Protein AF-A0A7J4VPP4-F1 (afdb_monomer_lite)

Sequence (116 aa):
MEVFVLGFPFGVDPPGYPVWKRGSIASEPDLARLTTDYMLVDTASRPGMSGAPVIRRNWSFPQSAEEQSPAAKPSTRFVGIYSGRLKTDTSDEAQIGLVWDASFINEIIAGDTRDR

Radius of gyration: 17.02 Å; chains: 1; bounding box: 48×43×39 Å

Secondary structure (DSSP, 8-state):
-EEEEEE-TT---TT-PPEEEEEEE-S-HHHHHHHTSEEEEE----TT-TT-EEEEEEEE---STT----SPEEEEEEEEEEEEE---SSSS---EEEEEETHHHHHHHHHT----

pLDDT: mean 86.32, std 11.16, range [56.44, 97.56]

Foldseek 3Di:
DKKWFFWDAVDADPVRGTDTWIWAFPDDPVCCCVPVQWTKIQTDDHPGSFFTWMKDWDWAQDPDPVPVDRGTDIDIDTFFGWHAADDDPDPPRRRITIGHGPVVVVVCVVVVDDDD

Structure (mmCIF, N/CA/C/O backbone):
data_AF-A0A7J4VPP4-F1
#
_entry.id   AF-A0A7J4VPP4-F1
#
loop_
_atom_site.group_PDB
_atom_site.id
_atom_site.type_symbol
_atom_site.label_atom_id
_atom_site.label_alt_id
_atom_site.label_comp_id
_atom_site.label_asym_id
_atom_site.label_entity_id
_atom_site.label_seq_id
_atom_site.pdbx_PDB_ins_code
_atom_site.Cartn_x
_atom_site.Cartn_y
_atom_site.Cartn_z
_atom_site.occupancy
_atom_site.B_iso_or_equiv
_atom_site.auth_seq_id
_atom_site.auth_comp_id
_atom_site.auth_asym_id
_atom_site.auth_atom_id
_atom_site.pdbx_PDB_model_num
ATOM 1 N N . MET A 1 1 ? 8.468 -9.047 6.304 1.00 85.75 1 MET A N 1
ATOM 2 C CA . MET A 1 1 ? 8.107 -9.181 4.871 1.00 85.75 1 MET A CA 1
ATOM 3 C C . MET A 1 1 ? 8.200 -7.817 4.204 1.00 85.75 1 MET A C 1
ATOM 5 O O . MET A 1 1 ? 7.553 -6.895 4.682 1.00 85.75 1 MET A O 1
ATOM 9 N N . GLU A 1 2 ? 9.003 -7.670 3.150 1.00 93.94 2 GLU A N 1
ATOM 10 C CA . GLU A 1 2 ? 9.204 -6.387 2.455 1.00 93.94 2 GLU A CA 1
ATOM 11 C C . GLU A 1 2 ? 8.092 -6.090 1.442 1.00 93.94 2 GLU A C 1
ATOM 13 O O . GLU A 1 2 ? 7.621 -6.988 0.739 1.00 93.94 2 GLU A O 1
ATOM 18 N N . VAL A 1 3 ? 7.691 -4.822 1.368 1.00 96.44 3 VAL A N 1
ATOM 19 C CA . VAL A 1 3 ? 6.714 -4.294 0.412 1.00 96.44 3 VAL A CA 1
ATOM 20 C C . VAL A 1 3 ? 7.142 -2.915 -0.093 1.00 96.44 3 VAL A C 1
ATOM 22 O O . VAL A 1 3 ? 7.968 -2.234 0.515 1.00 96.44 3 VAL A O 1
ATOM 25 N N . PHE A 1 4 ? 6.556 -2.489 -1.205 1.00 96.75 4 PHE A N 1
ATOM 26 C CA . PHE A 1 4 ? 6.750 -1.173 -1.798 1.00 96.75 4 PHE A CA 1
ATOM 27 C C . PHE A 1 4 ? 5.395 -0.510 -2.011 1.00 96.75 4 PHE A C 1
ATOM 29 O O . PHE A 1 4 ? 4.512 -1.099 -2.633 1.00 96.75 4 PHE A O 1
ATOM 36 N N . VAL A 1 5 ? 5.246 0.714 -1.513 1.00 96.69 5 VAL A N 1
ATOM 37 C CA . VAL A 1 5 ? 4.090 1.579 -1.766 1.00 96.69 5 VAL A CA 1
ATOM 38 C C . VAL A 1 5 ? 4.446 2.503 -2.927 1.00 96.69 5 VAL A C 1
ATOM 40 O O . VAL A 1 5 ? 5.392 3.285 -2.818 1.00 96.69 5 VAL A O 1
ATOM 43 N N . LEU A 1 6 ? 3.726 2.392 -4.043 1.00 95.88 6 LEU A N 1
ATOM 44 C CA . LEU A 1 6 ? 4.011 3.130 -5.278 1.00 95.88 6 LEU A CA 1
ATOM 45 C C . LEU A 1 6 ? 3.080 4.338 -5.373 1.00 95.88 6 LEU A C 1
ATOM 47 O O . LEU A 1 6 ? 1.998 4.249 -5.944 1.00 95.88 6 LEU A O 1
ATOM 51 N N . GLY A 1 7 ? 3.489 5.457 -4.783 1.00 94.12 7 GLY A N 1
ATOM 52 C CA . GLY A 1 7 ? 2.666 6.666 -4.704 1.00 94.12 7 GLY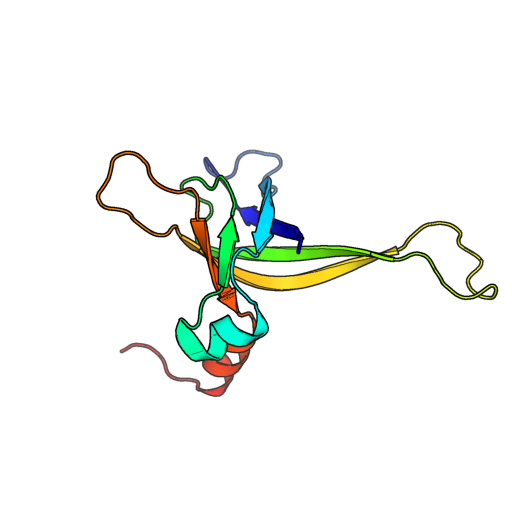 A CA 1
ATOM 53 C C . GLY A 1 7 ? 3.347 7.896 -5.284 1.00 94.12 7 GLY A C 1
ATOM 54 O O . GLY A 1 7 ? 4.472 7.829 -5.771 1.00 94.12 7 GLY A O 1
ATOM 55 N N . PHE A 1 8 ? 2.672 9.036 -5.191 1.00 93.75 8 PHE A N 1
ATOM 56 C CA . PHE A 1 8 ? 3.150 10.316 -5.712 1.00 93.75 8 PHE A CA 1
ATOM 57 C C . PHE A 1 8 ? 3.262 11.320 -4.567 1.00 93.75 8 PHE A C 1
ATOM 59 O O . PHE A 1 8 ? 2.454 12.249 -4.455 1.00 93.75 8 PHE A O 1
ATOM 66 N N . PRO A 1 9 ? 4.229 11.118 -3.653 1.00 86.94 9 PRO A N 1
ATOM 67 C CA . PRO A 1 9 ? 4.468 12.101 -2.621 1.00 86.94 9 PRO A CA 1
ATOM 68 C C . PRO A 1 9 ? 4.908 13.382 -3.335 1.00 86.94 9 PRO A C 1
ATOM 70 O O . PRO A 1 9 ? 5.816 13.342 -4.159 1.00 86.94 9 PRO A O 1
ATOM 73 N N . PHE A 1 10 ? 4.247 14.498 -3.026 1.00 81.94 10 PHE A N 1
ATOM 74 C CA . PHE A 1 10 ? 4.489 15.820 -3.631 1.00 81.94 10 PHE A CA 1
ATOM 75 C C . PHE A 1 10 ? 3.933 16.047 -5.051 1.00 81.94 10 PHE A C 1
ATOM 77 O O . PHE A 1 10 ? 4.160 17.116 -5.606 1.00 81.94 10 PHE A O 1
ATOM 84 N N . GLY A 1 11 ? 3.135 15.123 -5.599 1.00 84.75 11 GLY A N 1
ATOM 85 C CA . GLY A 1 11 ? 2.493 15.291 -6.909 1.00 84.75 11 GLY A CA 1
ATOM 86 C C . GLY A 1 11 ? 3.228 14.587 -8.053 1.00 84.75 11 GLY A C 1
ATOM 87 O O . GLY A 1 11 ? 4.026 13.679 -7.824 1.00 84.75 11 GLY A O 1
ATOM 88 N N . VAL A 1 12 ? 2.896 14.959 -9.293 1.00 81.94 12 VAL A N 1
ATOM 89 C CA . VAL A 1 12 ? 3.343 14.271 -10.516 1.00 81.94 12 VAL A CA 1
ATOM 90 C C . VAL A 1 12 ? 4.054 15.263 -11.437 1.00 81.94 12 VAL A C 1
ATOM 92 O O . VAL A 1 12 ? 3.417 15.894 -12.274 1.00 81.94 12 VAL A O 1
ATOM 95 N N . ASP A 1 13 ? 5.373 15.375 -11.296 1.00 78.19 13 ASP A N 1
ATOM 96 C CA . ASP A 1 13 ? 6.230 16.103 -12.239 1.00 78.19 13 ASP A CA 1
ATOM 97 C C . ASP A 1 13 ? 6.982 15.122 -13.153 1.00 78.19 13 ASP A C 1
ATOM 99 O O . ASP A 1 13 ? 7.203 13.970 -12.758 1.00 78.19 13 ASP A O 1
ATOM 103 N N . PRO A 1 14 ? 7.402 15.531 -14.369 1.00 79.12 14 PRO A N 1
ATOM 104 C CA . PRO A 1 14 ? 8.190 14.68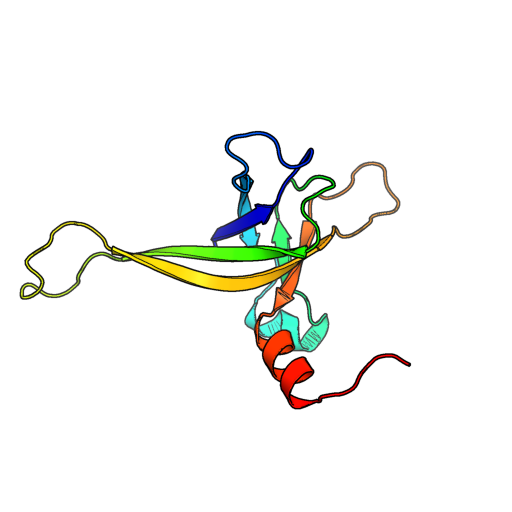8 -15.265 1.00 79.12 14 PRO A CA 1
ATOM 105 C C . PRO A 1 14 ? 9.412 14.081 -14.548 1.00 79.12 14 PRO A C 1
ATOM 107 O O . PRO A 1 14 ? 10.158 14.809 -13.894 1.00 79.12 14 PRO A O 1
ATOM 110 N N . PRO A 1 15 ? 9.651 12.760 -14.651 1.00 77.50 15 PRO A N 1
ATOM 111 C CA . PRO A 1 15 ? 9.109 11.837 -15.652 1.00 77.50 15 PRO A CA 1
ATOM 112 C C . PRO A 1 15 ? 7.730 11.226 -15.327 1.00 77.50 15 PRO A C 1
ATOM 114 O O . PRO A 1 15 ? 7.262 10.376 -16.076 1.00 77.50 15 PRO A O 1
ATOM 117 N N . GLY A 1 16 ? 7.069 11.646 -14.245 1.00 86.44 16 GLY A N 1
ATOM 118 C CA . GLY A 1 16 ? 5.685 11.275 -13.930 1.00 86.44 16 GLY A CA 1
ATOM 119 C C . GLY A 1 16 ? 5.509 9.853 -13.395 1.00 86.44 16 GLY A C 1
ATOM 120 O O . GLY A 1 16 ? 4.411 9.305 -13.450 1.00 86.44 16 GLY A O 1
ATOM 121 N N . TYR A 1 17 ? 6.580 9.241 -12.886 1.00 91.62 17 TYR A N 1
ATOM 122 C CA . TYR A 1 17 ? 6.547 7.896 -12.309 1.00 91.62 17 TYR A CA 1
ATOM 123 C C . TYR A 1 17 ? 6.349 7.933 -10.791 1.00 91.62 17 TYR A C 1
ATOM 125 O O . TYR A 1 17 ? 6.810 8.870 -10.136 1.00 91.62 17 TYR A O 1
ATOM 133 N N . PRO A 1 18 ? 5.700 6.907 -10.211 1.00 92.94 18 PRO A N 1
ATOM 134 C CA . PRO A 1 18 ? 5.514 6.842 -8.772 1.00 92.94 18 PRO A CA 1
ATOM 135 C C . PRO A 1 18 ? 6.858 6.702 -8.057 1.00 92.94 18 PRO A C 1
ATOM 137 O O . PRO A 1 18 ? 7.779 6.033 -8.532 1.00 92.94 18 PRO A O 1
ATOM 140 N N . VAL A 1 19 ? 6.941 7.265 -6.857 1.00 92.38 19 VAL A N 1
ATOM 141 C CA . VAL A 1 19 ? 8.007 6.981 -5.903 1.00 92.38 19 VAL A CA 1
ATOM 142 C C . VAL A 1 19 ? 7.767 5.602 -5.305 1.00 92.38 19 VAL A C 1
ATOM 144 O O . VAL A 1 19 ? 6.703 5.313 -4.756 1.00 92.38 19 VAL A O 1
ATOM 147 N N . TRP A 1 20 ? 8.791 4.757 -5.366 1.00 94.00 20 TRP A N 1
ATOM 148 C CA . TRP A 1 20 ? 8.775 3.429 -4.765 1.00 94.00 20 TRP A CA 1
ATOM 149 C C . TRP A 1 20 ? 9.207 3.539 -3.310 1.00 94.00 20 TRP A C 1
ATOM 151 O O . TRP A 1 20 ? 10.397 3.517 -2.990 1.00 94.00 20 TRP A O 1
ATOM 161 N N . LYS A 1 21 ? 8.241 3.683 -2.406 1.00 93.62 21 LYS A N 1
ATOM 162 C CA . LYS A 1 21 ? 8.535 3.767 -0.980 1.00 93.62 21 LYS A CA 1
ATOM 163 C C . LYS A 1 21 ? 8.624 2.369 -0.380 1.00 93.62 21 LYS A C 1
ATOM 165 O O . LYS A 1 21 ? 7.622 1.666 -0.297 1.00 93.62 21 LYS A O 1
ATOM 170 N N . ARG A 1 22 ? 9.820 1.979 0.066 1.00 95.44 22 ARG A N 1
ATOM 171 C CA . ARG A 1 22 ? 10.033 0.734 0.815 1.00 95.44 22 ARG A CA 1
ATOM 172 C C . ARG A 1 22 ? 9.267 0.762 2.144 1.00 95.44 22 ARG A C 1
ATOM 174 O O . ARG A 1 22 ? 9.213 1.797 2.815 1.00 95.44 22 ARG A O 1
ATOM 181 N N . GLY A 1 23 ? 8.720 -0.381 2.528 1.00 94.75 23 GLY A N 1
ATOM 182 C CA . GLY A 1 23 ? 8.128 -0.627 3.835 1.00 94.75 23 GLY A CA 1
ATOM 183 C C . GLY A 1 23 ? 8.173 -2.105 4.199 1.00 94.75 23 GLY A C 1
ATOM 184 O O . GLY A 1 23 ? 8.591 -2.954 3.404 1.00 94.75 23 GLY A O 1
ATOM 185 N N . SER A 1 24 ? 7.719 -2.422 5.401 1.00 95.56 24 SER A N 1
ATOM 186 C CA . SER A 1 24 ? 7.567 -3.803 5.852 1.00 95.56 24 SER A CA 1
ATOM 187 C C . SER A 1 24 ? 6.208 -4.024 6.481 1.00 95.56 24 SER A C 1
ATOM 189 O O . SER A 1 24 ? 5.739 -3.186 7.243 1.00 95.56 24 SER A O 1
ATOM 191 N N . ILE A 1 25 ? 5.586 -5.166 6.185 1.00 95.12 25 ILE A N 1
ATOM 192 C CA . ILE A 1 25 ? 4.358 -5.556 6.883 1.00 95.12 25 ILE A CA 1
ATOM 193 C C . ILE A 1 25 ? 4.699 -5.753 8.364 1.00 95.12 25 ILE A C 1
ATOM 195 O O . ILE A 1 25 ? 5.612 -6.517 8.685 1.00 95.12 25 ILE A O 1
ATOM 199 N N . ALA A 1 26 ? 4.001 -5.008 9.217 1.00 94.31 26 ALA A N 1
ATOM 200 C CA . ALA A 1 26 ? 4.206 -4.905 10.658 1.00 94.31 26 ALA A CA 1
ATOM 201 C C . ALA A 1 26 ? 3.139 -5.663 11.470 1.00 94.31 26 ALA A C 1
ATOM 203 O O . ALA A 1 26 ? 3.348 -5.927 12.649 1.00 94.31 26 ALA A O 1
ATOM 204 N N . SER A 1 27 ? 2.012 -6.026 10.852 1.00 92.69 27 SER A N 1
ATOM 205 C CA . SER A 1 27 ? 1.016 -6.947 11.416 1.00 92.69 27 SER A CA 1
ATOM 206 C C . SER A 1 27 ? 1.230 -8.377 10.914 1.00 92.69 27 SER A C 1
ATOM 208 O O . SER A 1 27 ? 1.843 -8.580 9.869 1.00 92.69 27 SER A O 1
ATOM 210 N N . GLU A 1 28 ? 0.653 -9.362 11.601 1.00 92.81 28 GLU A N 1
ATOM 211 C CA . GLU A 1 28 ? 0.538 -10.730 11.081 1.00 92.81 28 GLU A CA 1
ATOM 212 C C . GLU A 1 28 ? -0.455 -10.753 9.895 1.00 92.81 28 GLU A C 1
ATOM 214 O O . GLU A 1 28 ? -1.643 -10.491 10.115 1.00 92.81 28 GLU A O 1
ATOM 219 N N . PRO A 1 29 ? -0.017 -11.000 8.640 1.00 84.06 29 PRO A N 1
ATOM 220 C CA . PRO A 1 29 ? -0.887 -10.893 7.465 1.00 84.06 29 PRO A CA 1
ATOM 221 C C . PRO A 1 29 ? -2.090 -11.836 7.509 1.00 84.06 29 PRO A C 1
ATOM 223 O O . PRO A 1 29 ? -3.187 -11.437 7.120 1.00 84.06 29 PRO A O 1
ATOM 226 N N . ASP A 1 30 ? -1.899 -13.051 8.028 1.00 84.69 30 ASP A N 1
ATOM 227 C CA . ASP A 1 30 ? -2.946 -14.076 8.066 1.00 84.69 30 ASP A CA 1
ATOM 228 C C . ASP A 1 30 ? -4.057 -13.731 9.076 1.00 84.69 30 ASP A C 1
ATOM 230 O O . ASP A 1 30 ? -5.190 -14.196 8.951 1.00 84.69 30 ASP A O 1
ATOM 234 N N . LEU A 1 31 ? -3.759 -12.868 10.056 1.00 88.12 31 LEU A N 1
ATOM 235 C CA . LEU A 1 31 ? -4.715 -12.406 11.066 1.00 88.12 31 LEU A CA 1
ATOM 236 C C . LEU A 1 31 ? -5.352 -11.054 10.735 1.00 88.12 31 LEU A C 1
ATOM 238 O O . LEU A 1 31 ? -6.406 -10.732 11.286 1.00 88.12 31 LEU A O 1
ATOM 242 N N . ALA A 1 32 ? -4.752 -10.258 9.846 1.00 85.81 32 ALA A N 1
ATOM 243 C CA . ALA A 1 32 ? -5.246 -8.921 9.514 1.00 85.81 32 ALA A CA 1
ATOM 244 C C . ALA A 1 32 ? -6.704 -8.957 9.021 1.00 85.81 32 ALA A C 1
ATOM 246 O O . ALA A 1 32 ? -7.542 -8.201 9.505 1.00 85.81 32 ALA A O 1
ATOM 247 N N . ARG A 1 33 ? -7.038 -9.918 8.150 1.00 82.44 33 ARG A N 1
ATOM 248 C CA . ARG A 1 33 ? -8.406 -10.131 7.637 1.00 82.44 33 ARG A CA 1
ATOM 249 C C . ARG A 1 33 ? -9.410 -10.668 8.658 1.00 82.44 33 ARG A C 1
ATOM 251 O O . ARG A 1 33 ? -10.600 -10.686 8.385 1.00 82.44 33 ARG A O 1
ATOM 258 N N . LEU A 1 34 ? -8.940 -11.164 9.799 1.00 86.06 34 LEU A N 1
ATOM 259 C CA . LEU A 1 34 ? -9.800 -11.692 10.861 1.00 86.06 34 LEU A CA 1
ATOM 260 C C . LEU A 1 34 ? -10.062 -10.661 11.961 1.00 86.06 34 LEU A C 1
ATOM 262 O O . LEU A 1 34 ? -10.829 -10.936 12.881 1.00 86.06 34 LEU A O 1
ATOM 266 N N . THR A 1 35 ? -9.383 -9.513 11.915 1.00 87.75 35 THR A N 1
ATOM 267 C CA . THR A 1 35 ? -9.344 -8.567 13.033 1.00 87.75 35 THR A CA 1
ATOM 268 C C . THR A 1 35 ? -9.684 -7.151 12.600 1.00 87.75 35 THR A C 1
ATOM 270 O O . THR A 1 35 ? -10.695 -6.609 13.034 1.00 87.75 35 THR A O 1
ATOM 273 N N . THR A 1 36 ? -8.841 -6.542 11.769 1.00 87.19 36 THR A N 1
ATOM 274 C CA . THR A 1 36 ? -8.928 -5.122 11.411 1.00 87.19 36 THR A CA 1
ATOM 275 C C . THR A 1 36 ? -9.247 -4.882 9.945 1.00 87.19 36 THR A C 1
ATOM 277 O O . THR A 1 36 ? -9.445 -3.733 9.569 1.00 87.19 36 THR A O 1
ATOM 280 N N . ASP A 1 37 ? -9.241 -5.925 9.112 1.00 90.81 37 ASP A N 1
ATOM 281 C CA . ASP A 1 37 ? -9.395 -5.888 7.649 1.00 90.81 37 ASP A CA 1
ATOM 282 C C . ASP A 1 37 ? -8.259 -5.180 6.888 1.00 90.81 37 ASP A C 1
ATOM 284 O O . ASP A 1 37 ? -8.092 -5.353 5.683 1.00 90.81 37 ASP A O 1
ATOM 288 N N . TYR A 1 38 ? -7.390 -4.445 7.575 1.00 93.56 38 TYR A N 1
ATOM 289 C CA . TYR A 1 38 ? -6.176 -3.868 7.006 1.00 93.56 38 TYR A CA 1
ATOM 290 C C . TYR A 1 38 ? -4.918 -4.441 7.654 1.00 93.56 38 TYR A C 1
ATOM 292 O O . TYR A 1 38 ? -4.869 -4.734 8.848 1.00 93.56 38 TYR A O 1
ATOM 300 N N . MET A 1 39 ? -3.861 -4.536 6.855 1.00 95.19 39 MET A N 1
ATOM 301 C CA . MET A 1 39 ? -2.505 -4.795 7.316 1.00 95.19 39 MET A CA 1
ATOM 302 C C . MET A 1 39 ? -1.848 -3.497 7.782 1.00 95.19 39 MET A C 1
ATOM 304 O O . MET A 1 39 ? -1.989 -2.445 7.150 1.00 95.19 39 MET A O 1
ATOM 308 N N . LEU A 1 40 ? -1.063 -3.593 8.851 1.00 94.81 40 LEU A N 1
ATOM 309 C CA . LEU A 1 40 ? -0.165 -2.526 9.276 1.00 94.81 40 LEU A CA 1
ATOM 310 C C . LEU A 1 40 ? 1.140 -2.627 8.487 1.00 94.81 40 LEU A C 1
ATOM 312 O O . LEU A 1 40 ? 1.704 -3.714 8.348 1.00 94.81 40 LEU A O 1
ATOM 316 N N . VAL A 1 41 ? 1.641 -1.501 7.989 1.00 95.69 41 VAL A N 1
ATOM 317 C CA . VAL A 1 41 ? 2.924 -1.421 7.280 1.00 95.69 41 VAL A CA 1
ATOM 318 C C . VAL A 1 41 ? 3.786 -0.345 7.913 1.00 95.69 41 VAL A C 1
ATOM 320 O O . VAL A 1 41 ? 3.415 0.821 7.917 1.00 95.69 41 VAL A O 1
ATOM 323 N N . ASP A 1 42 ? 4.964 -0.718 8.393 1.00 94.50 42 ASP A N 1
ATOM 324 C CA . ASP A 1 42 ? 5.973 0.244 8.824 1.00 94.50 42 ASP A CA 1
ATOM 325 C C . ASP A 1 42 ? 6.589 0.915 7.589 1.00 94.50 42 ASP A C 1
ATOM 327 O O . ASP A 1 42 ? 7.257 0.269 6.768 1.00 94.50 42 ASP A O 1
ATOM 331 N N . THR A 1 43 ? 6.277 2.199 7.393 1.00 92.00 43 THR A N 1
ATOM 332 C CA . THR A 1 43 ? 6.826 3.000 6.300 1.00 92.00 43 THR A CA 1
ATOM 333 C C . THR A 1 43 ? 6.654 4.499 6.532 1.00 92.00 43 THR A C 1
ATOM 335 O O . THR A 1 43 ? 5.592 5.006 6.895 1.00 92.00 43 THR A O 1
ATOM 338 N N . ALA A 1 44 ? 7.698 5.252 6.190 1.00 87.88 44 ALA A N 1
ATOM 339 C CA . ALA A 1 44 ? 7.686 6.709 6.195 1.00 87.88 44 ALA A CA 1
ATOM 340 C C . ALA A 1 44 ? 6.896 7.281 5.001 1.00 87.88 44 ALA A C 1
ATOM 342 O O . ALA A 1 44 ? 7.486 7.743 4.014 1.00 87.88 44 ALA A O 1
ATOM 343 N N . SER A 1 45 ? 5.566 7.244 5.070 1.00 83.00 45 SER A N 1
ATOM 344 C CA . SER A 1 45 ? 4.688 7.801 4.036 1.00 83.00 45 SER A CA 1
ATOM 345 C C . SER A 1 45 ? 4.520 9.323 4.148 1.00 83.00 45 SER A C 1
ATOM 347 O O . SER A 1 45 ? 4.917 9.966 5.125 1.00 83.00 45 SER A O 1
ATOM 349 N N . ARG A 1 46 ? 3.956 9.925 3.099 1.00 86.56 46 ARG A N 1
ATOM 350 C CA . ARG A 1 46 ? 3.677 11.363 2.987 1.00 86.56 46 ARG A CA 1
ATOM 351 C C . ARG A 1 46 ? 2.294 11.571 2.350 1.00 86.56 46 ARG A C 1
ATOM 353 O O . ARG A 1 46 ? 1.771 10.638 1.736 1.00 86.56 46 ARG A O 1
ATOM 360 N N . PRO A 1 47 ? 1.682 12.761 2.483 1.00 87.88 47 PRO A N 1
ATOM 361 C CA . PRO A 1 47 ? 0.523 13.124 1.667 1.00 87.88 47 PRO A CA 1
ATOM 362 C C . PRO A 1 47 ? 0.800 12.874 0.175 1.00 87.88 47 PRO A C 1
ATOM 364 O O . PRO A 1 47 ? 1.923 13.079 -0.282 1.00 87.88 47 PRO A O 1
ATOM 367 N N . GLY A 1 48 ? -0.202 12.384 -0.559 1.00 88.62 48 GLY A N 1
ATOM 368 C CA . GLY A 1 48 ? -0.045 11.917 -1.949 1.00 88.62 48 GLY A CA 1
ATOM 369 C C . GLY A 1 48 ? 0.266 10.419 -2.098 1.00 88.62 48 GLY A C 1
ATOM 370 O O . GLY A 1 48 ? 0.300 9.905 -3.211 1.00 88.62 48 GLY A O 1
ATOM 371 N N . MET A 1 49 ? 0.446 9.692 -0.988 1.00 92.75 49 MET A N 1
ATOM 372 C CA . MET A 1 49 ? 0.597 8.227 -1.003 1.00 92.75 49 MET A CA 1
ATOM 373 C C . MET A 1 49 ? -0.732 7.468 -0.844 1.00 92.75 49 MET A C 1
ATOM 375 O O . MET A 1 49 ? -0.757 6.259 -1.044 1.00 92.75 49 MET A O 1
ATOM 379 N N . SER A 1 50 ? -1.826 8.130 -0.450 1.00 93.25 50 SER A N 1
ATOM 380 C CA . SER A 1 50 ? -3.135 7.469 -0.301 1.00 93.25 50 SER A CA 1
ATOM 381 C C . SER A 1 50 ? -3.688 7.024 -1.658 1.00 93.25 50 SER A C 1
ATOM 383 O O . SER A 1 50 ? -3.563 7.756 -2.636 1.00 93.25 50 SER A O 1
ATOM 385 N N . GLY A 1 51 ? -4.271 5.827 -1.715 1.00 94.56 51 GLY A N 1
ATOM 386 C CA . GLY A 1 51 ? -4.723 5.171 -2.945 1.00 94.56 51 GLY A CA 1
ATOM 387 C C . GLY A 1 51 ? -3.614 4.446 -3.716 1.00 94.56 51 GLY A C 1
ATOM 388 O O . GLY A 1 51 ? -3.890 3.818 -4.735 1.00 94.56 51 GLY A O 1
ATOM 389 N N . ALA A 1 52 ? -2.364 4.506 -3.248 1.00 96.44 52 ALA A N 1
ATOM 390 C CA . ALA A 1 52 ? -1.241 3.879 -3.929 1.00 96.44 52 ALA A CA 1
ATOM 391 C C . ALA A 1 52 ? -1.312 2.341 -3.873 1.00 96.44 52 ALA A C 1
ATOM 393 O O . ALA A 1 52 ? -1.590 1.777 -2.806 1.00 96.44 52 ALA A O 1
ATOM 394 N N . PRO A 1 53 ? -0.983 1.639 -4.973 1.00 97.25 53 PRO A N 1
ATOM 395 C CA . PRO A 1 53 ? -0.817 0.197 -4.940 1.00 97.25 53 PRO A CA 1
ATOM 396 C C . PRO A 1 53 ? 0.394 -0.193 -4.090 1.00 97.25 53 PRO A C 1
ATOM 398 O O . PRO A 1 53 ? 1.468 0.416 -4.155 1.00 97.25 53 PRO A O 1
ATOM 401 N N . VAL A 1 54 ? 0.216 -1.260 -3.317 1.00 97.56 54 VAL A N 1
ATOM 402 C CA . VAL A 1 54 ? 1.265 -1.898 -2.530 1.00 97.56 54 VAL A CA 1
ATOM 403 C C . VAL A 1 54 ? 1.640 -3.205 -3.201 1.00 97.56 54 VAL A C 1
ATOM 405 O O . VAL A 1 54 ? 0.790 -4.061 -3.451 1.00 97.56 54 VAL A O 1
ATOM 408 N N . ILE A 1 55 ? 2.925 -3.365 -3.495 1.00 97.25 55 ILE A N 1
ATOM 409 C CA . ILE A 1 55 ? 3.456 -4.568 -4.130 1.00 97.25 55 ILE A CA 1
ATOM 410 C C . ILE A 1 55 ? 4.517 -5.216 -3.255 1.00 97.25 55 ILE A C 1
ATOM 412 O O . ILE A 1 55 ? 5.272 -4.550 -2.551 1.00 97.25 55 ILE A O 1
ATOM 416 N N . ARG A 1 56 ? 4.631 -6.533 -3.358 1.00 95.44 56 ARG A N 1
ATOM 417 C CA . ARG A 1 56 ? 5.784 -7.285 -2.878 1.00 95.44 56 ARG A CA 1
ATOM 418 C C . ARG A 1 56 ? 6.626 -7.672 -4.079 1.00 95.44 56 ARG A C 1
ATOM 420 O O . ARG A 1 56 ? 6.102 -8.265 -5.020 1.00 95.44 56 ARG A O 1
ATOM 427 N N . ARG A 1 57 ? 7.913 -7.337 -4.052 1.00 91.81 57 ARG A N 1
ATOM 428 C CA . ARG A 1 57 ? 8.855 -7.693 -5.113 1.00 91.81 57 ARG A CA 1
ATOM 429 C C . ARG A 1 57 ? 9.928 -8.601 -4.539 1.00 91.81 57 ARG A C 1
ATOM 431 O O . ARG A 1 57 ? 10.703 -8.170 -3.694 1.00 91.81 57 ARG A O 1
ATOM 438 N N . ASN A 1 58 ? 9.962 -9.838 -5.017 1.00 87.81 58 ASN A N 1
ATOM 439 C CA . ASN A 1 58 ? 10.931 -10.842 -4.607 1.00 87.81 58 ASN A CA 1
ATOM 440 C C . ASN A 1 58 ? 11.822 -11.206 -5.792 1.00 87.81 58 ASN A C 1
ATOM 442 O O . ASN A 1 58 ? 11.416 -11.112 -6.950 1.00 87.81 58 ASN A O 1
ATOM 446 N N . TRP A 1 59 ? 13.036 -11.646 -5.490 1.00 83.00 59 TRP A N 1
ATOM 447 C CA . TRP A 1 59 ? 13.993 -12.106 -6.481 1.00 83.00 59 TRP A CA 1
ATOM 448 C C . TRP A 1 59 ? 14.195 -13.606 -6.279 1.00 83.00 59 TRP A C 1
ATOM 450 O O . TRP A 1 59 ? 14.613 -14.030 -5.203 1.00 83.00 59 TRP A O 1
ATOM 460 N N . SER A 1 60 ? 13.825 -14.411 -7.273 1.00 76.38 60 SER A N 1
ATOM 461 C CA . SER A 1 60 ? 13.926 -15.870 -7.197 1.00 76.38 60 SER A CA 1
ATOM 462 C C . SER A 1 60 ? 15.065 -16.350 -8.080 1.00 76.38 60 SER A C 1
ATOM 464 O O . SER A 1 60 ? 15.140 -15.988 -9.255 1.00 76.38 60 SER A O 1
ATOM 466 N N . PHE A 1 61 ? 15.945 -17.168 -7.512 1.00 73.00 61 PHE A N 1
ATOM 467 C CA . PHE A 1 61 ? 16.958 -17.883 -8.276 1.00 73.00 61 PHE A CA 1
ATOM 468 C C . PHE A 1 61 ? 16.330 -19.162 -8.844 1.00 73.00 61 PHE A C 1
ATOM 470 O O . PHE A 1 61 ? 15.591 -19.830 -8.112 1.00 73.00 61 PHE A O 1
ATOM 477 N N . PRO A 1 62 ? 16.579 -19.494 -10.119 1.00 70.94 62 PRO A N 1
ATOM 478 C CA . PRO A 1 62 ? 16.137 -20.766 -10.673 1.00 70.94 62 PRO A CA 1
ATOM 479 C C . PRO A 1 62 ? 16.749 -21.918 -9.866 1.00 70.94 62 PRO A C 1
ATOM 481 O O . PRO A 1 62 ? 17.937 -21.902 -9.547 1.00 70.94 62 PRO A O 1
ATOM 484 N N . GLN A 1 63 ? 15.918 -22.890 -9.476 1.00 65.50 63 GLN A N 1
ATOM 485 C CA . GLN A 1 63 ? 16.346 -24.064 -8.698 1.00 65.50 63 GLN A CA 1
ATOM 486 C C . GLN A 1 63 ? 16.724 -25.259 -9.583 1.00 65.50 63 GLN A C 1
ATOM 488 O O . GLN A 1 63 ? 17.228 -26.257 -9.073 1.00 65.50 63 GLN A O 1
ATOM 493 N N . SER A 1 64 ? 16.482 -25.182 -10.895 1.00 65.19 64 SER A N 1
ATOM 494 C CA . SER A 1 64 ? 16.729 -26.283 -11.826 1.00 65.19 64 SER A CA 1
ATOM 495 C C . SER A 1 64 ? 17.939 -26.006 -12.721 1.00 65.19 64 SER A C 1
ATOM 497 O O . SER A 1 64 ? 18.138 -24.889 -13.188 1.00 65.19 64 SER A O 1
ATOM 499 N N . ALA A 1 65 ? 18.735 -27.045 -12.991 1.00 61.41 65 ALA A N 1
ATOM 500 C CA . ALA A 1 65 ? 19.852 -26.988 -13.941 1.00 61.41 65 ALA A CA 1
ATOM 501 C C . ALA A 1 65 ? 19.393 -26.843 -15.410 1.00 61.41 65 ALA A C 1
ATOM 503 O O . ALA A 1 65 ? 20.212 -26.594 -16.291 1.00 61.41 65 ALA A O 1
ATOM 504 N N . GLU A 1 66 ? 18.094 -27.012 -15.674 1.00 62.25 66 GLU A N 1
ATOM 505 C CA . GLU A 1 66 ? 17.478 -26.918 -17.003 1.00 62.25 66 GLU A CA 1
ATOM 506 C C . GLU A 1 66 ? 17.166 -25.458 -17.393 1.00 62.25 66 GLU A C 1
ATOM 508 O O . GLU A 1 66 ? 17.146 -25.101 -18.572 1.00 62.25 66 GLU A O 1
ATOM 513 N N . GLU A 1 67 ? 17.022 -24.570 -16.404 1.00 60.50 67 GLU A N 1
ATOM 514 C CA . GLU A 1 67 ? 16.908 -23.126 -16.601 1.00 60.50 67 GLU A CA 1
ATOM 515 C C . GLU A 1 67 ? 18.308 -22.505 -16.755 1.00 60.50 67 GLU A C 1
ATOM 517 O O . GLU A 1 67 ? 18.948 -22.088 -15.794 1.00 60.50 67 GLU A O 1
ATOM 522 N N . GLN A 1 68 ? 18.787 -22.414 -17.999 1.00 56.44 68 GLN A N 1
ATOM 523 C CA . GLN A 1 68 ? 20.129 -21.931 -18.381 1.00 56.44 68 GLN A CA 1
ATOM 524 C C . GLN A 1 68 ? 20.445 -20.460 -18.027 1.00 56.44 68 GLN A C 1
ATOM 526 O O . GLN A 1 68 ? 21.478 -19.935 -18.443 1.00 56.44 68 GLN A O 1
ATOM 531 N N . SER A 1 69 ? 19.582 -19.761 -17.286 1.00 62.97 69 SER A N 1
ATOM 532 C CA . SER A 1 69 ? 19.804 -18.360 -16.936 1.00 62.97 69 SER A CA 1
ATOM 533 C C . SER A 1 69 ? 20.213 -18.223 -15.468 1.00 62.97 69 SER A C 1
ATOM 535 O O . SER A 1 69 ? 19.368 -18.370 -14.591 1.00 62.97 69 SER A O 1
ATOM 537 N N . PRO A 1 70 ? 21.474 -17.867 -15.157 1.00 60.38 70 PRO A N 1
ATOM 538 C CA . PRO A 1 70 ? 21.898 -17.576 -13.784 1.00 60.38 70 PRO A CA 1
ATOM 539 C C . PRO A 1 70 ? 21.293 -16.266 -13.242 1.00 60.38 70 PRO A C 1
ATOM 541 O O . PRO A 1 70 ? 21.513 -15.902 -12.086 1.00 60.38 70 PRO A O 1
ATOM 544 N N . ALA A 1 71 ? 20.551 -15.526 -14.073 1.00 71.50 71 ALA A N 1
ATOM 545 C CA . ALA A 1 71 ? 19.903 -14.288 -13.688 1.00 71.50 71 ALA A CA 1
ATOM 546 C C . ALA A 1 71 ? 18.644 -14.585 -12.874 1.00 71.50 71 ALA A C 1
ATOM 548 O O . ALA A 1 71 ? 17.687 -15.195 -13.352 1.00 71.50 71 ALA A O 1
ATOM 549 N N . ALA A 1 72 ? 18.627 -14.106 -11.639 1.00 74.88 72 ALA A N 1
ATOM 550 C CA . ALA A 1 72 ? 17.446 -14.237 -10.819 1.00 74.88 72 ALA A CA 1
ATOM 551 C C . ALA A 1 72 ? 16.276 -13.419 -11.385 1.00 74.88 72 ALA A C 1
ATOM 553 O O . ALA A 1 72 ? 16.438 -12.314 -11.912 1.00 74.88 72 ALA A O 1
ATOM 554 N N . LYS A 1 73 ? 15.086 -14.011 -11.309 1.00 80.94 73 LYS A N 1
ATOM 555 C CA . LYS A 1 73 ? 13.873 -13.511 -11.944 1.00 80.94 73 LYS A CA 1
ATOM 556 C C . LYS A 1 73 ? 13.063 -12.704 -10.927 1.00 80.94 73 LYS A C 1
ATOM 558 O O . LYS A 1 73 ? 12.731 -13.242 -9.864 1.00 80.94 73 LYS A O 1
ATOM 563 N N . PRO A 1 74 ? 12.712 -11.438 -11.218 1.00 83.44 74 PRO A N 1
ATOM 564 C CA . PRO A 1 74 ? 11.793 -10.703 -10.366 1.00 83.44 74 PRO A CA 1
ATOM 565 C C . PRO A 1 74 ? 10.409 -11.346 -10.416 1.00 83.44 74 PRO A C 1
ATOM 567 O O . PRO A 1 74 ? 9.849 -11.555 -11.491 1.00 83.44 74 PRO A O 1
ATOM 570 N N . SER A 1 75 ? 9.832 -11.589 -9.246 1.00 89.94 75 SER A N 1
ATOM 571 C CA . SER A 1 75 ? 8.404 -11.832 -9.082 1.00 89.94 75 SER A CA 1
ATOM 572 C C . SER A 1 75 ? 7.790 -10.643 -8.354 1.00 89.94 75 SER A C 1
ATOM 574 O O . SER A 1 75 ? 8.286 -10.200 -7.316 1.00 89.94 75 SER A O 1
ATOM 576 N N . THR A 1 76 ? 6.716 -10.102 -8.919 1.00 93.38 76 THR A N 1
ATOM 577 C CA . THR A 1 76 ? 5.961 -9.003 -8.318 1.00 93.38 76 THR A CA 1
ATOM 578 C C . THR A 1 76 ? 4.563 -9.501 -7.998 1.00 93.38 76 THR A C 1
ATOM 580 O O . THR A 1 76 ? 3.888 -10.053 -8.863 1.00 93.38 76 THR A O 1
ATOM 583 N N . ARG A 1 77 ? 4.125 -9.295 -6.758 1.00 94.62 77 ARG A N 1
ATOM 584 C CA . ARG A 1 77 ? 2.777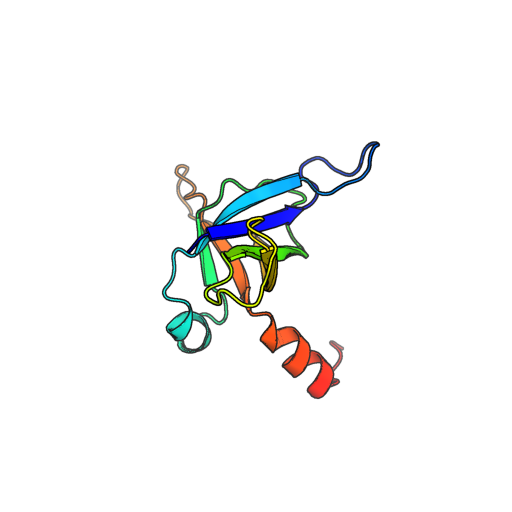 -9.616 -6.291 1.00 94.62 77 ARG A CA 1
ATOM 585 C C . ARG A 1 77 ? 2.078 -8.343 -5.846 1.00 94.62 77 ARG A C 1
ATOM 587 O O . ARG A 1 77 ? 2.645 -7.588 -5.060 1.00 94.62 77 ARG A O 1
ATOM 594 N N . PHE A 1 78 ? 0.852 -8.132 -6.308 1.00 95.94 78 PHE A N 1
ATOM 595 C CA . PHE A 1 78 ? -0.017 -7.093 -5.767 1.00 95.94 78 PHE A CA 1
ATOM 596 C C . PHE A 1 78 ? -0.527 -7.521 -4.386 1.00 95.94 78 PHE A C 1
ATOM 598 O O . PHE A 1 78 ? -1.011 -8.640 -4.229 1.00 95.94 78 PHE A O 1
ATOM 605 N N . VAL A 1 79 ? -0.333 -6.665 -3.385 1.00 95.62 79 VAL A N 1
ATOM 606 C CA . VAL A 1 79 ? -0.667 -6.941 -1.979 1.00 95.62 79 VAL A CA 1
ATOM 607 C C . VAL A 1 79 ? -1.957 -6.235 -1.586 1.00 95.62 79 VAL A C 1
ATOM 609 O O . VAL A 1 79 ? -2.766 -6.813 -0.872 1.00 95.62 79 VAL A O 1
ATOM 612 N N . GLY A 1 80 ? -2.158 -5.000 -2.045 1.00 95.88 80 GLY A N 1
ATOM 613 C CA . GLY A 1 80 ? -3.296 -4.211 -1.599 1.00 95.88 80 GLY A CA 1
ATOM 614 C C . GLY A 1 80 ? -3.193 -2.729 -1.920 1.00 95.88 80 GLY A C 1
ATOM 615 O O . GLY A 1 80 ? -2.325 -2.304 -2.686 1.00 95.88 80 GLY A O 1
ATOM 616 N N . ILE A 1 81 ? -4.072 -1.941 -1.305 1.00 97.31 81 ILE A N 1
ATOM 617 C CA . ILE A 1 81 ? -4.146 -0.487 -1.476 1.00 97.31 81 ILE A CA 1
ATOM 618 C C . ILE A 1 81 ? -3.779 0.214 -0.171 1.00 97.31 81 ILE A C 1
ATOM 620 O O . ILE A 1 81 ? -4.374 -0.032 0.878 1.00 97.31 81 ILE A O 1
ATOM 624 N N . TYR A 1 82 ? -2.806 1.118 -0.238 1.00 96.75 82 TYR A N 1
ATOM 625 C CA . TYR A 1 82 ? -2.435 1.977 0.880 1.00 96.75 82 TYR A CA 1
ATOM 626 C C . TYR A 1 82 ? -3.484 3.079 1.077 1.00 96.75 82 TYR A C 1
ATOM 628 O O . TYR A 1 82 ? -3.799 3.796 0.130 1.00 96.75 82 TYR A O 1
ATOM 636 N N . SER A 1 83 ? -3.989 3.270 2.299 1.00 93.81 83 SER A N 1
ATOM 637 C CA . SER A 1 83 ? -5.091 4.215 2.570 1.00 93.81 83 SER A CA 1
ATOM 638 C C . SER A 1 83 ? -4.750 5.350 3.539 1.00 93.81 83 SER A C 1
ATOM 640 O O . SER A 1 83 ? -5.549 6.271 3.710 1.00 93.81 83 SER A O 1
ATOM 642 N N . GLY A 1 84 ? -3.594 5.320 4.197 1.00 90.94 84 GLY A N 1
ATOM 643 C CA . GLY A 1 84 ? -3.257 6.331 5.197 1.00 90.94 84 GLY A CA 1
ATOM 644 C C . GLY A 1 84 ? -2.373 5.793 6.305 1.00 90.94 84 GLY A C 1
ATOM 645 O O . GLY A 1 84 ? -1.755 4.746 6.151 1.00 90.94 84 GLY A O 1
ATOM 646 N N . ARG A 1 85 ? -2.286 6.547 7.402 1.00 87.44 85 ARG A N 1
ATOM 647 C CA . ARG A 1 85 ? -1.518 6.188 8.597 1.00 87.44 85 ARG A CA 1
ATOM 648 C C . ARG A 1 85 ? -2.440 6.071 9.795 1.00 87.44 85 ARG A C 1
ATOM 650 O O . ARG A 1 85 ? -3.450 6.774 9.854 1.00 87.44 85 ARG A O 1
ATOM 657 N N . LEU A 1 86 ? -2.052 5.230 10.742 1.00 85.44 86 LEU A N 1
ATOM 658 C CA . LEU A 1 86 ? -2.649 5.222 12.064 1.00 85.44 86 LEU A CA 1
ATOM 659 C C . LEU A 1 86 ? -2.405 6.595 12.704 1.00 85.44 86 LEU A C 1
ATOM 661 O O . LEU A 1 86 ? -1.263 7.040 12.801 1.00 85.44 86 LEU A O 1
ATOM 665 N N . LYS A 1 87 ? -3.478 7.293 13.080 1.00 74.62 87 LYS A N 1
ATOM 666 C CA . LYS A 1 87 ? -3.366 8.547 13.828 1.00 74.62 87 LYS A CA 1
ATOM 667 C C . LYS A 1 87 ? -3.186 8.211 15.303 1.00 74.62 87 LYS A C 1
ATOM 669 O O . LYS A 1 87 ? -3.961 7.427 15.844 1.00 74.62 87 LYS A O 1
ATOM 674 N N . THR A 1 88 ? -2.190 8.811 15.935 1.00 67.81 88 THR A N 1
ATOM 675 C CA . THR A 1 88 ? -2.014 8.792 17.390 1.00 67.81 88 THR A CA 1
ATOM 676 C C . THR A 1 88 ? -2.189 10.214 17.907 1.00 67.81 88 THR A C 1
ATOM 678 O O . THR A 1 88 ? -1.688 11.145 17.285 1.00 67.81 88 THR A O 1
ATOM 681 N N . ASP A 1 89 ? -2.867 10.396 19.040 1.00 64.56 89 ASP A N 1
ATOM 682 C CA . ASP A 1 89 ? -3.149 11.727 19.612 1.00 64.56 89 ASP A CA 1
ATOM 683 C C . ASP A 1 89 ? -1.909 12.426 20.215 1.00 64.56 89 ASP A C 1
ATOM 685 O O . ASP A 1 89 ? -1.990 13.542 20.726 1.00 64.56 89 ASP A O 1
ATOM 689 N N . THR A 1 90 ? -0.744 11.780 20.161 1.00 62.16 90 THR A N 1
ATOM 690 C CA . THR A 1 90 ? 0.540 12.284 20.658 1.00 62.16 90 THR A CA 1
ATOM 691 C C . THR A 1 90 ? 1.450 12.739 19.520 1.00 62.16 90 THR A C 1
ATOM 693 O O . THR A 1 90 ? 1.444 12.152 18.442 1.00 62.16 90 THR A O 1
ATOM 696 N N . SER A 1 91 ? 2.292 13.745 19.790 1.00 59.56 91 SER A N 1
ATOM 697 C CA . SER A 1 91 ? 3.268 14.320 18.845 1.00 59.56 91 SER A CA 1
ATOM 698 C C . SER A 1 91 ? 4.272 13.315 18.265 1.00 59.56 91 SER A C 1
ATOM 700 O O . SER A 1 91 ? 4.874 13.587 17.228 1.00 59.56 91 SER A O 1
ATOM 702 N N . ASP A 1 92 ? 4.430 12.159 18.911 1.00 59.38 92 ASP A N 1
ATOM 703 C CA . ASP A 1 92 ? 5.191 11.020 18.404 1.00 59.38 92 ASP A CA 1
AT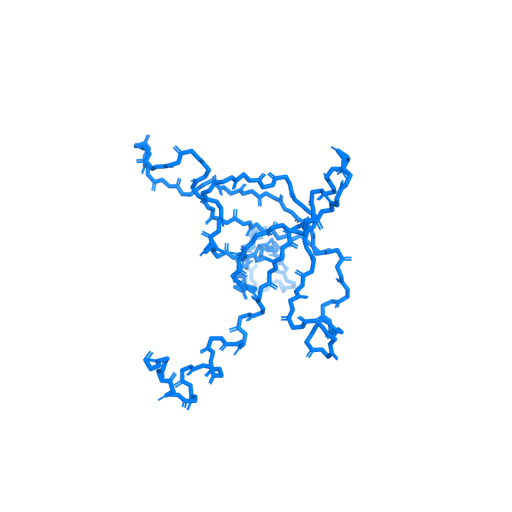OM 704 C C . ASP A 1 92 ? 4.292 10.150 17.516 1.00 59.38 92 ASP A C 1
ATOM 706 O O . ASP A 1 92 ? 3.879 9.051 17.889 1.00 59.38 92 ASP A O 1
ATOM 710 N N . GLU A 1 93 ? 3.949 10.671 16.336 1.00 64.62 93 GLU A N 1
ATOM 711 C CA . GLU A 1 93 ? 3.197 9.916 15.335 1.00 64.62 93 GLU A CA 1
ATOM 712 C C . GLU A 1 93 ? 4.027 8.719 14.853 1.00 64.62 93 GLU A C 1
ATOM 714 O O . GLU A 1 93 ? 4.987 8.860 14.084 1.00 64.62 93 GLU A O 1
ATOM 719 N N . ALA A 1 94 ? 3.644 7.516 15.282 1.00 67.75 94 ALA A N 1
ATOM 720 C CA . ALA A 1 94 ? 4.217 6.291 14.748 1.00 67.75 94 ALA A CA 1
ATOM 721 C C . ALA A 1 94 ? 3.953 6.226 13.232 1.00 67.75 94 ALA A C 1
ATOM 723 O O . ALA A 1 94 ? 2.823 6.393 12.769 1.00 67.75 94 ALA A O 1
ATOM 724 N N . GLN A 1 95 ? 4.994 5.975 12.431 1.00 83.81 95 GLN A N 1
ATOM 725 C CA . GLN A 1 95 ? 4.897 5.929 10.964 1.00 83.81 95 GLN A CA 1
ATOM 726 C C . GLN A 1 95 ? 4.331 4.589 10.471 1.00 83.81 95 GLN A C 1
ATOM 728 O O . GLN A 1 95 ? 4.926 3.895 9.650 1.00 83.81 95 GLN A O 1
ATOM 733 N N . ILE A 1 96 ? 3.154 4.233 10.985 1.00 92.25 96 ILE A N 1
ATOM 734 C CA . ILE A 1 96 ? 2.458 2.992 10.661 1.00 92.25 96 ILE A CA 1
ATOM 735 C C . ILE A 1 96 ? 1.365 3.282 9.639 1.00 92.25 96 ILE A C 1
ATOM 737 O O . ILE A 1 96 ? 0.390 3.984 9.906 1.00 92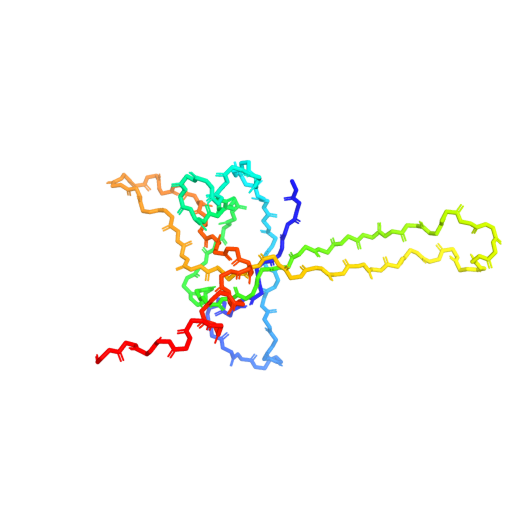.25 96 ILE A O 1
ATOM 741 N N . GLY A 1 97 ? 1.556 2.748 8.441 1.00 94.06 97 GLY A N 1
ATOM 742 C CA . GLY A 1 97 ? 0.620 2.773 7.332 1.00 94.06 97 GLY A CA 1
ATOM 743 C C . GLY A 1 97 ? -0.469 1.709 7.436 1.00 94.06 97 GLY A C 1
ATOM 744 O O . GLY A 1 97 ? -0.268 0.655 8.034 1.00 94.06 97 GLY A O 1
ATOM 745 N N . LEU A 1 98 ? -1.601 1.983 6.794 1.00 94.75 98 LEU A N 1
ATOM 746 C CA . LEU A 1 98 ? -2.749 1.087 6.672 1.00 94.75 98 LEU A CA 1
ATOM 747 C C . LEU A 1 98 ? -2.860 0.608 5.223 1.00 94.75 98 LEU A C 1
ATOM 749 O O . LEU A 1 98 ? -2.921 1.434 4.304 1.00 94.75 98 LEU A O 1
ATOM 753 N N . VAL A 1 99 ? -2.894 -0.708 5.019 1.00 96.25 99 VAL A N 1
ATOM 754 C CA . VAL A 1 99 ? -3.012 -1.330 3.694 1.00 96.25 99 VAL A CA 1
ATOM 755 C C . VAL A 1 99 ? -4.186 -2.296 3.671 1.00 96.25 99 VAL A C 1
ATOM 757 O O . VAL A 1 99 ? -4.180 -3.298 4.378 1.00 96.25 99 VAL A O 1
ATOM 760 N N . TRP A 1 100 ? -5.166 -2.015 2.820 1.00 95.94 100 TRP A N 1
ATOM 761 C CA . TRP A 1 100 ? -6.300 -2.901 2.577 1.00 95.94 100 TRP A CA 1
ATOM 762 C C . TRP A 1 100 ? -5.884 -4.037 1.663 1.00 95.94 100 TRP A C 1
ATOM 764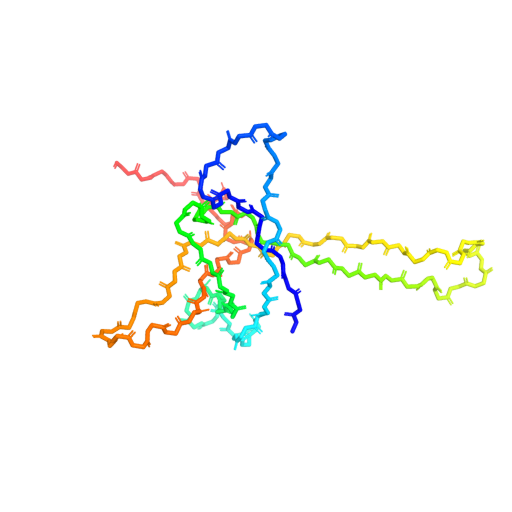 O O . TRP A 1 100 ? -5.277 -3.790 0.619 1.00 95.94 100 TRP A O 1
ATOM 774 N N . ASP A 1 101 ? -6.207 -5.264 2.053 1.00 94.25 101 ASP A N 1
ATOM 775 C CA . ASP A 1 101 ? -5.848 -6.453 1.290 1.00 94.25 101 ASP A CA 1
ATOM 776 C C . ASP A 1 101 ? -6.480 -6.456 -0.114 1.00 94.25 101 ASP A C 1
ATOM 778 O O . ASP A 1 101 ? -7.624 -6.044 -0.320 1.00 94.25 101 ASP A O 1
ATOM 782 N N . ALA A 1 102 ? -5.724 -6.937 -1.101 1.00 94.31 102 ALA A N 1
ATOM 783 C CA . ALA A 1 102 ? -6.156 -6.966 -2.492 1.00 94.31 102 ALA A CA 1
ATOM 784 C C . ALA A 1 102 ? -7.450 -7.766 -2.725 1.00 94.31 102 ALA A C 1
ATOM 786 O O . ALA A 1 102 ? -8.155 -7.476 -3.693 1.00 94.31 102 ALA A O 1
ATOM 787 N N . SER A 1 103 ? -7.791 -8.750 -1.881 1.00 92.31 103 SER A N 1
ATOM 788 C CA . SER A 1 103 ? -9.002 -9.545 -2.105 1.00 92.31 103 SER A CA 1
ATOM 789 C C . SER A 1 103 ? -10.290 -8.749 -1.897 1.00 92.31 103 SER A C 1
ATOM 791 O O . SER A 1 103 ? -11.288 -9.086 -2.533 1.00 92.31 103 SER A O 1
ATOM 793 N N . PHE A 1 104 ? -10.259 -7.634 -1.149 1.00 93.06 104 PHE A N 1
ATOM 794 C CA . PHE A 1 104 ? -11.418 -6.737 -1.040 1.00 93.06 104 PHE A CA 1
ATOM 795 C C . PHE A 1 104 ? -11.858 -6.181 -2.393 1.00 93.06 104 PHE A C 1
ATOM 797 O O . PHE A 1 104 ? -13.046 -5.975 -2.604 1.00 93.06 104 PHE A O 1
ATOM 804 N N . ILE A 1 105 ? -10.935 -5.981 -3.338 1.00 93.12 105 ILE A N 1
ATOM 805 C CA . ILE A 1 105 ? -11.289 -5.512 -4.684 1.00 93.12 105 ILE A CA 1
ATOM 806 C C . ILE A 1 105 ? -12.218 -6.522 -5.364 1.00 93.12 105 ILE A C 1
ATOM 808 O O . ILE A 1 105 ? -13.234 -6.137 -5.936 1.00 93.12 105 ILE A O 1
ATOM 812 N N . ASN A 1 106 ? -11.901 -7.814 -5.265 1.00 92.44 106 ASN A N 1
ATOM 813 C CA . ASN A 1 106 ? -12.724 -8.866 -5.856 1.00 92.44 106 ASN A CA 1
ATOM 814 C C . ASN A 1 106 ? -14.083 -8.966 -5.158 1.00 92.44 106 ASN A C 1
ATOM 816 O O . ASN A 1 106 ? -15.094 -9.128 -5.832 1.00 92.44 106 ASN A O 1
ATOM 820 N N . GLU A 1 107 ? -14.111 -8.845 -3.830 1.00 92.94 107 GLU A N 1
ATOM 821 C CA . GLU A 1 107 ? -15.348 -8.867 -3.041 1.00 92.94 107 GLU A CA 1
ATOM 822 C C . GLU A 1 107 ? -16.264 -7.688 -3.390 1.00 92.94 107 GLU A C 1
ATOM 824 O O . GLU A 1 107 ? -17.454 -7.888 -3.613 1.00 92.94 107 GLU A O 1
ATOM 829 N N . ILE A 1 108 ? -15.712 -6.477 -3.517 1.00 93.69 108 ILE A N 1
ATOM 830 C CA . ILE A 1 108 ? -16.463 -5.270 -3.891 1.00 93.69 108 ILE A CA 1
ATOM 831 C C . ILE A 1 108 ? -17.014 -5.394 -5.315 1.00 93.69 108 ILE A C 1
ATOM 833 O O . ILE A 1 108 ? -18.190 -5.119 -5.542 1.00 93.69 108 ILE A O 1
ATOM 837 N N . ILE A 1 109 ? -16.186 -5.836 -6.270 1.00 94.38 109 ILE A N 1
ATOM 838 C CA . ILE A 1 109 ? -16.620 -6.047 -7.659 1.00 94.38 109 ILE A CA 1
ATOM 839 C C . ILE A 1 109 ? -17.723 -7.109 -7.720 1.00 94.38 109 ILE A C 1
ATOM 841 O O . ILE A 1 109 ? -18.711 -6.916 -8.421 1.00 94.38 109 ILE A O 1
ATOM 845 N N . ALA A 1 110 ? -17.577 -8.213 -6.984 1.00 95.50 110 ALA A N 1
ATOM 846 C CA . ALA A 1 110 ? -18.576 -9.277 -6.944 1.00 95.50 110 ALA A CA 1
ATOM 847 C C . ALA A 1 110 ? -19.872 -8.850 -6.235 1.00 95.50 110 ALA A C 1
ATOM 849 O O . ALA A 1 110 ? -20.947 -9.317 -6.602 1.00 95.50 110 ALA A O 1
ATOM 850 N N . GLY A 1 111 ? -19.773 -7.981 -5.227 1.00 94.81 111 GLY A N 1
ATOM 851 C CA . GLY A 1 111 ? -20.918 -7.461 -4.485 1.00 94.81 111 GLY A CA 1
ATOM 852 C C . GLY A 1 111 ? -21.762 -6.446 -5.261 1.00 94.81 111 GLY A C 1
ATOM 853 O O . GLY A 1 111 ? -22.913 -6.238 -4.886 1.00 94.81 111 GLY A O 1
ATOM 854 N N . ASP A 1 112 ? -21.201 -5.808 -6.299 1.00 94.00 112 ASP A N 1
ATOM 855 C CA . ASP A 1 112 ? -21.860 -4.865 -7.230 1.00 94.00 112 ASP A CA 1
ATOM 856 C C . ASP A 1 112 ? -22.818 -3.859 -6.557 1.00 94.00 112 ASP A C 1
ATOM 858 O O . ASP A 1 112 ? -23.866 -3.478 -7.080 1.00 94.00 112 ASP A O 1
ATOM 862 N N . THR A 1 113 ? -22.472 -3.426 -5.345 1.00 93.56 113 THR A N 1
ATOM 863 C CA . THR A 1 113 ? -23.270 -2.474 -4.576 1.00 93.56 113 THR A CA 1
ATOM 864 C C . THR A 1 113 ? -22.589 -1.119 -4.641 1.00 93.56 113 THR A C 1
ATOM 866 O O . THR A 1 113 ? -21.424 -0.978 -4.275 1.00 93.56 113 THR A O 1
ATOM 869 N N . ARG A 1 114 ? -23.312 -0.113 -5.133 1.00 84.88 114 ARG A N 1
ATOM 870 C CA . ARG A 1 114 ? -22.835 1.271 -5.169 1.00 84.88 114 ARG A CA 1
ATOM 871 C C . ARG A 1 114 ? -23.286 1.995 -3.911 1.00 84.88 114 ARG A C 1
ATOM 873 O O . ARG A 1 114 ? -24.422 1.800 -3.472 1.00 84.88 114 ARG A O 1
ATOM 880 N N . ASP A 1 115 ? -22.419 2.850 -3.378 1.00 82.88 115 ASP A N 1
ATOM 881 C CA . ASP A 1 115 ? -22.851 3.843 -2.399 1.00 82.88 115 ASP A CA 1
ATOM 882 C C . ASP A 1 115 ? -23.977 4.694 -3.004 1.00 82.88 115 ASP A C 1
ATOM 884 O O . ASP A 1 115 ? -23.976 4.991 -4.204 1.00 82.88 115 ASP A O 1
ATOM 888 N N . ARG A 1 116 ? -24.977 4.996 -2.172 1.00 67.06 116 ARG A N 1
ATOM 889 C CA . ARG A 1 116 ? -26.170 5.759 -2.560 1.00 67.06 116 ARG A CA 1
ATOM 890 C C . ARG A 1 116 ? -25.886 7.245 -2.711 1.00 67.06 116 ARG A C 1
ATOM 892 O O . ARG A 1 116 ? -25.101 7.776 -1.898 1.00 67.06 116 ARG A O 1
#